Protein AF-A0A2W4THV7-F1 (afdb_monomer)

Organism: NCBI:txid2202197

Foldseek 3Di:
DPPDFCVVVVVVCCLPVNVCPVVVDDPVVSVLVVVVVVQLLVQLCVVVVHDSVPDHPVSPDPVSVVVSLVCCCPPVVDDPCSSPPD

pLDDT: mean 88.74, std 12.22, range [50.0, 97.56]

Mean predicted aligned error: 5.08 Å

Radius of gyration: 14.11 Å; Cα contacts (8 Å, |Δi|>4): 52; chains: 1; bounding box: 39×20×34 Å

Sequence (86 aa):
MRPVDPFPALLHAFFYERLVEQRNVSSHTVKSYRDTWRLFLRFAAVRHKRAVAALTLADLSANEVAAFLKYSEQERHVSIGTRNCR

Structure (mmCIF, N/CA/C/O backbone):
data_AF-A0A2W4THV7-F1
#
_entry.id   AF-A0A2W4THV7-F1
#
loop_
_atom_site.group_PDB
_atom_site.id
_atom_site.type_symbol
_atom_site.label_atom_id
_atom_site.label_alt_id
_atom_site.label_comp_id
_atom_site.label_asym_id
_atom_site.label_entity_id
_atom_site.label_seq_id
_atom_site.pdbx_PDB_ins_code
_atom_site.Cartn_x
_atom_site.Cartn_y
_atom_site.Cartn_z
_atom_site.occupancy
_atom_site.B_iso_or_equiv
_atom_site.auth_seq_id
_atom_site.auth_comp_id
_atom_site.auth_asym_id
_atom_site.auth_atom_id
_atom_site.pdbx_PDB_model_num
ATOM 1 N N . MET A 1 1 ? -26.137 -10.240 -10.893 1.00 50.00 1 MET A N 1
ATOM 2 C CA . MET A 1 1 ? -24.785 -10.491 -10.341 1.00 50.00 1 MET A CA 1
ATOM 3 C C . MET A 1 1 ? -24.376 -9.263 -9.545 1.00 50.00 1 MET A C 1
ATOM 5 O O . MET A 1 1 ? -24.510 -8.171 -10.080 1.00 50.00 1 MET A O 1
ATOM 9 N N . ARG A 1 2 ? -23.945 -9.397 -8.281 1.00 56.22 2 ARG A N 1
ATOM 10 C CA . ARG A 1 2 ? -23.276 -8.275 -7.598 1.00 56.22 2 ARG A CA 1
ATOM 11 C C . ARG A 1 2 ? -21.979 -8.000 -8.373 1.00 56.22 2 ARG A C 1
ATOM 13 O O . ARG A 1 2 ? -21.286 -8.979 -8.656 1.00 56.22 2 ARG A O 1
ATOM 20 N N . PRO A 1 3 ? -21.681 -6.755 -8.773 1.00 68.44 3 PRO A N 1
ATOM 21 C CA . PRO A 1 3 ? -20.424 -6.463 -9.447 1.00 68.44 3 PRO A CA 1
ATOM 22 C C . PRO A 1 3 ? -19.272 -6.920 -8.550 1.00 68.44 3 PRO A C 1
ATOM 24 O O . PRO A 1 3 ? -19.266 -6.642 -7.349 1.00 68.44 3 PRO A O 1
ATOM 27 N N . VAL A 1 4 ? -18.355 -7.700 -9.123 1.00 80.38 4 VAL A N 1
ATOM 28 C CA . VAL A 1 4 ? -17.127 -8.107 -8.438 1.00 80.38 4 VAL A CA 1
ATOM 29 C C . VAL A 1 4 ? -16.302 -6.844 -8.242 1.00 80.38 4 VAL A C 1
ATOM 31 O O . VAL A 1 4 ? -16.110 -6.084 -9.191 1.00 80.38 4 VAL A O 1
ATOM 34 N N . ASP A 1 5 ? -15.867 -6.596 -7.010 1.00 89.38 5 ASP A N 1
ATOM 35 C CA . ASP A 1 5 ? -15.055 -5.422 -6.720 1.00 89.38 5 ASP A CA 1
ATOM 36 C C . ASP A 1 5 ? -13.749 -5.476 -7.539 1.00 89.38 5 ASP A C 1
ATOM 38 O O . ASP A 1 5 ? -13.093 -6.523 -7.562 1.00 89.38 5 ASP A O 1
ATOM 42 N N . PRO A 1 6 ? -13.361 -4.393 -8.235 1.00 94.12 6 PRO A N 1
ATOM 43 C CA . PRO A 1 6 ? -12.197 -4.410 -9.117 1.00 94.12 6 PRO A CA 1
ATOM 44 C C . PRO A 1 6 ? -10.865 -4.441 -8.353 1.00 94.12 6 PRO A C 1
ATOM 46 O O . PRO A 1 6 ? -9.818 -4.652 -8.967 1.00 94.12 6 PRO A O 1
ATOM 49 N N . PHE A 1 7 ? -10.868 -4.227 -7.034 1.00 94.25 7 PHE A N 1
ATOM 50 C CA . PHE A 1 7 ? -9.658 -4.050 -6.238 1.00 94.25 7 PHE A CA 1
ATOM 51 C C . PHE A 1 7 ? -8.649 -5.202 -6.354 1.00 94.25 7 PHE A C 1
ATOM 53 O O . PHE A 1 7 ? -7.481 -4.905 -6.615 1.00 94.25 7 PHE A O 1
ATOM 60 N N . PRO A 1 8 ? -9.020 -6.495 -6.234 1.00 93.62 8 PRO A N 1
ATOM 61 C CA . PRO A 1 8 ? -8.041 -7.577 -6.340 1.00 93.62 8 PRO A CA 1
ATOM 62 C C . PRO A 1 8 ? -7.345 -7.615 -7.707 1.00 93.62 8 PRO A C 1
ATOM 64 O O . PRO A 1 8 ? -6.135 -7.833 -7.772 1.00 93.62 8 PRO A O 1
ATOM 67 N N . ALA A 1 9 ? -8.089 -7.348 -8.787 1.00 95.38 9 ALA A N 1
ATOM 68 C CA . ALA A 1 9 ? -7.543 -7.290 -10.140 1.00 95.38 9 ALA A CA 1
ATOM 69 C C . ALA A 1 9 ? -6.607 -6.085 -10.320 1.00 95.38 9 ALA A C 1
ATOM 71 O O . ALA A 1 9 ? -5.505 -6.235 -10.843 1.00 95.38 9 ALA A O 1
ATOM 72 N N . LEU A 1 10 ? -6.995 -4.909 -9.817 1.00 96.75 10 LEU A N 1
ATOM 73 C CA . LEU A 1 10 ? -6.159 -3.707 -9.866 1.00 96.75 10 LEU A CA 1
ATOM 74 C C . LE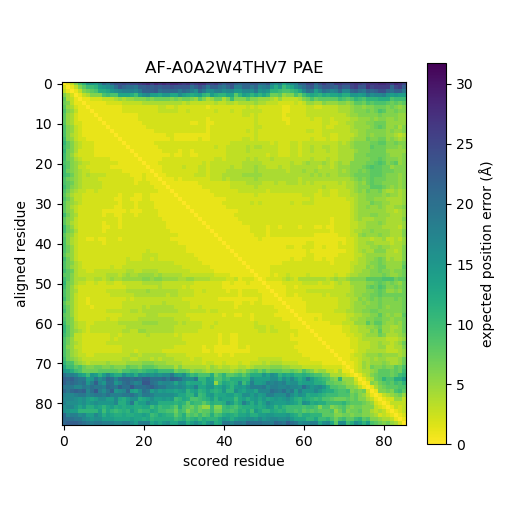U A 1 10 ? -4.867 -3.867 -9.059 1.00 96.75 10 LEU A C 1
ATOM 76 O O . LEU A 1 10 ? -3.802 -3.452 -9.512 1.00 96.75 10 LEU A O 1
ATOM 80 N N . LEU A 1 11 ? -4.936 -4.492 -7.880 1.00 96.19 11 LEU A N 1
ATOM 81 C CA . LEU A 1 11 ? -3.758 -4.757 -7.059 1.00 96.19 11 LEU A CA 1
ATOM 82 C C . LEU A 1 11 ? -2.810 -5.738 -7.760 1.00 96.19 11 LEU A C 1
ATOM 84 O O . LEU A 1 11 ? -1.596 -5.541 -7.737 1.00 96.19 11 LEU A O 1
ATOM 88 N N . HIS A 1 12 ? -3.351 -6.764 -8.421 1.00 96.31 12 HIS A N 1
ATOM 89 C CA . HIS A 1 12 ? -2.560 -7.689 -9.227 1.00 96.31 12 HIS A CA 1
ATOM 90 C C . HIS A 1 12 ? -1.854 -6.972 -10.388 1.00 96.31 12 HIS A C 1
ATOM 92 O O . HIS A 1 12 ? -0.630 -7.068 -10.504 1.00 96.31 12 HIS A O 1
ATOM 98 N N . ALA A 1 13 ? -2.597 -6.207 -11.194 1.00 97.56 13 ALA A N 1
ATOM 99 C CA . ALA A 1 13 ? -2.053 -5.428 -12.308 1.00 97.56 13 ALA A CA 1
ATOM 100 C C . ALA A 1 13 ? -0.987 -4.424 -11.836 1.00 97.56 13 ALA A C 1
ATOM 102 O O . ALA A 1 13 ? 0.051 -4.250 -12.471 1.00 97.56 13 ALA A O 1
ATOM 103 N N . PHE A 1 14 ? -1.177 -3.809 -10.666 1.00 96.88 14 PHE A N 1
ATOM 104 C CA . PHE A 1 14 ? -0.174 -2.929 -10.076 1.00 96.88 14 PHE A CA 1
ATOM 105 C C . PHE A 1 14 ? 1.159 -3.651 -9.805 1.00 96.88 14 PHE A C 1
ATOM 107 O O . PHE A 1 14 ? 2.223 -3.119 -10.118 1.00 96.88 14 PHE A O 1
ATOM 114 N N . PHE A 1 15 ? 1.140 -4.864 -9.251 1.00 97.12 15 PHE A N 1
ATOM 115 C CA . PHE A 1 15 ? 2.382 -5.586 -8.966 1.00 97.12 15 PHE A CA 1
ATOM 116 C C . PHE A 1 15 ? 3.034 -6.182 -10.214 1.00 97.12 15 PHE A C 1
ATOM 118 O O . PHE A 1 15 ? 4.240 -6.022 -10.392 1.00 97.12 15 PHE A O 1
ATOM 125 N N . TYR A 1 16 ? 2.266 -6.860 -11.062 1.00 96.50 16 TYR A N 1
ATOM 126 C CA . TYR A 1 16 ? 2.821 -7.581 -12.207 1.00 96.50 16 TYR A CA 1
ATOM 127 C C . TYR A 1 16 ? 3.040 -6.660 -13.404 1.00 96.50 16 TYR A C 1
ATOM 129 O O . TYR A 1 16 ? 4.172 -6.472 -13.838 1.00 96.50 16 TYR A O 1
ATOM 137 N N . GLU A 1 17 ? 1.991 -6.007 -13.887 1.00 97.44 17 GLU A N 1
ATOM 138 C CA . GLU A 1 17 ? 2.095 -5.186 -15.094 1.00 97.44 17 GLU A CA 1
ATOM 139 C C . GLU A 1 17 ? 2.850 -3.888 -14.795 1.00 97.44 17 GLU A C 1
ATOM 141 O O . GLU A 1 17 ? 3.801 -3.521 -15.481 1.00 97.44 17 GLU A O 1
ATOM 146 N N . ARG A 1 18 ? 2.473 -3.168 -13.733 1.00 96.88 18 ARG A N 1
ATOM 147 C CA . ARG A 1 18 ? 3.054 -1.844 -13.482 1.00 96.88 18 ARG A CA 1
ATOM 148 C C . ARG A 1 18 ? 4.463 -1.917 -12.901 1.00 96.88 18 ARG A C 1
ATOM 150 O O . ARG A 1 18 ? 5.354 -1.257 -13.431 1.00 96.88 18 ARG A O 1
ATOM 157 N N . LEU A 1 19 ? 4.675 -2.630 -11.794 1.00 96.75 19 LEU A N 1
ATOM 158 C CA . LEU A 1 19 ? 5.985 -2.644 -11.131 1.00 96.75 19 LEU A CA 1
ATOM 159 C C . LEU A 1 19 ? 7.002 -3.526 -11.867 1.00 96.75 19 LEU A C 1
ATOM 161 O O . LEU A 1 19 ? 8.125 -3.071 -12.098 1.00 96.75 19 LEU A O 1
ATOM 165 N N . VAL A 1 20 ? 6.625 -4.751 -12.240 1.00 95.75 20 VAL A N 1
ATOM 166 C CA . VAL A 1 20 ? 7.553 -5.697 -12.876 1.00 95.75 20 VAL A CA 1
ATOM 167 C C . VAL A 1 20 ? 7.707 -5.406 -14.368 1.00 95.75 20 VAL A C 1
ATOM 169 O O . VAL A 1 20 ? 8.814 -5.108 -14.797 1.00 95.75 20 VAL A O 1
ATOM 172 N N . GLU A 1 21 ? 6.636 -5.428 -15.160 1.00 96.25 21 GLU A N 1
ATOM 173 C CA . GLU A 1 21 ? 6.771 -5.334 -16.623 1.00 96.25 21 GLU A CA 1
ATOM 174 C C . GLU A 1 21 ? 7.095 -3.914 -17.106 1.00 96.25 21 GLU A C 1
ATOM 176 O O . GLU A 1 21 ? 8.066 -3.701 -17.827 1.00 96.25 21 GLU A O 1
ATOM 181 N N . GLN A 1 22 ? 6.306 -2.917 -16.699 1.00 96.69 22 GLN A N 1
ATOM 182 C CA . GLN A 1 22 ? 6.433 -1.553 -17.227 1.00 96.69 22 GLN A CA 1
ATOM 183 C C . GLN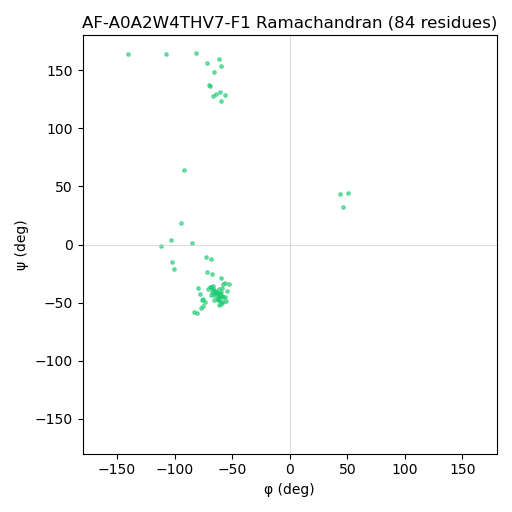 A 1 22 ? 7.578 -0.762 -16.592 1.00 96.69 22 GLN A C 1
ATOM 185 O O . GLN A 1 22 ? 8.195 0.076 -17.249 1.00 96.69 22 GLN A O 1
ATOM 190 N N . ARG A 1 23 ? 7.814 -0.942 -15.287 1.00 96.56 23 ARG A N 1
ATOM 191 C CA . ARG A 1 23 ? 8.812 -0.159 -14.537 1.00 96.56 23 ARG A CA 1
ATOM 192 C C . ARG A 1 23 ? 10.103 -0.926 -14.283 1.00 96.56 23 ARG A C 1
ATOM 194 O O . ARG A 1 23 ? 11.082 -0.278 -13.922 1.00 96.56 23 ARG A O 1
ATOM 201 N N . ASN A 1 24 ? 10.099 -2.250 -14.459 1.00 95.75 24 ASN A N 1
ATOM 202 C CA . ASN A 1 24 ? 11.237 -3.138 -14.224 1.00 95.75 24 ASN A CA 1
ATOM 203 C C . ASN A 1 24 ? 11.978 -2.819 -12.914 1.00 95.75 24 ASN A C 1
ATOM 205 O O . ASN A 1 24 ? 13.207 -2.719 -12.873 1.00 95.75 24 ASN A O 1
ATOM 209 N N . VAL A 1 25 ? 11.218 -2.568 -11.838 1.00 95.75 25 VAL A N 1
ATOM 210 C CA . VAL A 1 25 ? 11.822 -2.232 -10.544 1.00 95.75 25 VAL A CA 1
ATOM 211 C C . VAL A 1 25 ? 12.474 -3.464 -9.922 1.00 95.75 25 VAL A C 1
ATOM 213 O O . VAL A 1 25 ? 12.097 -4.604 -10.190 1.00 95.75 25 VAL A O 1
ATOM 216 N N . SER A 1 26 ? 13.444 -3.242 -9.033 1.00 96.50 26 SER A N 1
ATOM 217 C CA . SER A 1 26 ? 14.149 -4.341 -8.373 1.00 96.50 26 SER A CA 1
ATOM 218 C C . SER A 1 26 ? 13.207 -5.243 -7.562 1.00 96.50 26 SER A C 1
ATOM 220 O O . SER A 1 26 ? 12.195 -4.796 -7.014 1.00 96.50 26 SER A O 1
ATOM 222 N N . SER A 1 27 ? 13.592 -6.508 -7.377 1.00 94.69 27 SER A N 1
ATOM 223 C CA . SER A 1 27 ? 12.844 -7.445 -6.527 1.00 94.69 27 SER A CA 1
ATOM 224 C C . SER A 1 27 ? 12.722 -6.966 -5.071 1.00 94.69 27 SER A C 1
ATOM 226 O O . SER A 1 27 ? 11.727 -7.260 -4.406 1.00 94.69 27 SER A O 1
ATOM 228 N N . HIS A 1 28 ? 13.694 -6.191 -4.577 1.00 94.25 28 HIS A N 1
ATOM 229 C CA . HIS A 1 28 ? 13.632 -5.543 -3.265 1.00 94.25 28 HIS A CA 1
ATOM 230 C C . HIS A 1 28 ? 12.553 -4.456 -3.221 1.00 94.25 28 HIS A C 1
ATOM 232 O O . HIS A 1 28 ? 11.789 -4.399 -2.259 1.00 94.25 28 HIS A O 1
ATOM 238 N N . THR A 1 29 ? 12.426 -3.657 -4.283 1.00 93.12 29 THR A N 1
ATOM 239 C CA . THR A 1 29 ? 11.357 -2.659 -4.422 1.00 93.12 29 THR A CA 1
ATOM 240 C C . THR A 1 29 ? 9.987 -3.337 -4.433 1.00 93.12 29 THR A C 1
ATOM 242 O O . THR A 1 29 ? 9.122 -2.967 -3.645 1.00 93.12 29 THR A O 1
ATOM 245 N N . VAL A 1 30 ? 9.798 -4.400 -5.225 1.00 95.44 30 VAL A N 1
ATOM 246 C CA . VAL A 1 30 ? 8.532 -5.161 -5.247 1.00 95.44 30 VAL A CA 1
ATOM 247 C C . VAL A 1 30 ? 8.178 -5.707 -3.858 1.00 95.44 30 VAL A C 1
ATOM 249 O O . VAL A 1 30 ? 7.037 -5.572 -3.411 1.00 95.44 30 VAL A O 1
ATOM 252 N N . LYS A 1 31 ? 9.153 -6.289 -3.142 1.00 94.44 31 LYS A N 1
ATOM 253 C CA . LYS A 1 31 ? 8.960 -6.788 -1.768 1.00 94.44 31 LYS A CA 1
ATOM 254 C C . LYS A 1 31 ? 8.559 -5.669 -0.805 1.00 94.44 31 LYS A C 1
ATOM 256 O O . LYS A 1 31 ? 7.608 -5.861 -0.055 1.00 94.44 31 LYS A O 1
ATOM 261 N N . SER A 1 32 ? 9.220 -4.511 -0.874 1.00 91.56 32 SER A N 1
ATOM 262 C CA . SER A 1 32 ? 8.889 -3.338 -0.054 1.00 91.56 32 SER A CA 1
ATOM 263 C C . SER A 1 32 ? 7.437 -2.893 -0.268 1.00 91.56 32 SER A C 1
ATOM 265 O O . SER A 1 32 ? 6.663 -2.808 0.685 1.00 91.56 32 SER A O 1
ATOM 267 N N . TYR A 1 33 ? 7.009 -2.736 -1.527 1.00 94.88 33 TYR A N 1
ATOM 268 C CA . TYR A 1 33 ? 5.623 -2.380 -1.854 1.00 94.88 33 TYR A CA 1
ATOM 269 C C . TYR A 1 33 ? 4.628 -3.440 -1.361 1.00 94.88 33 TYR A C 1
ATOM 271 O O . TYR A 1 33 ? 3.605 -3.100 -0.767 1.00 94.88 33 TYR A O 1
ATOM 279 N N . ARG A 1 34 ? 4.925 -4.731 -1.557 1.00 95.38 34 ARG A N 1
ATOM 280 C CA . ARG A 1 34 ? 4.084 -5.842 -1.080 1.00 95.38 34 ARG A CA 1
ATOM 281 C C . ARG A 1 34 ? 3.906 -5.805 0.432 1.00 95.38 34 ARG A C 1
ATOM 283 O O . ARG A 1 34 ? 2.798 -6.019 0.925 1.00 95.38 34 ARG A O 1
ATOM 290 N N . ASP A 1 35 ? 4.983 -5.571 1.165 1.00 92.94 35 ASP A N 1
ATOM 291 C CA . ASP A 1 35 ? 4.949 -5.574 2.620 1.00 92.94 35 ASP A CA 1
ATOM 292 C C . ASP A 1 35 ? 4.189 -4.344 3.150 1.00 92.94 35 ASP A C 1
ATOM 294 O O . ASP A 1 35 ? 3.347 -4.500 4.038 1.00 92.94 35 ASP A O 1
ATOM 298 N N . THR A 1 36 ? 4.339 -3.172 2.520 1.00 92.88 36 THR A N 1
ATOM 299 C CA . THR A 1 36 ? 3.513 -1.981 2.799 1.00 92.88 36 THR A CA 1
ATOM 300 C C . THR A 1 36 ? 2.027 -2.240 2.549 1.00 92.88 36 THR A C 1
ATOM 302 O O . THR A 1 36 ? 1.207 -1.995 3.435 1.00 92.88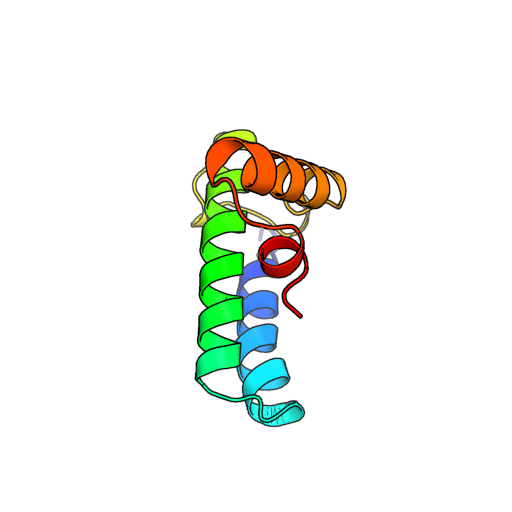 36 THR A O 1
ATOM 305 N N . TRP A 1 37 ? 1.660 -2.807 1.394 1.00 96.00 37 TRP A N 1
ATOM 306 C CA . TRP A 1 37 ? 0.269 -3.159 1.090 1.00 96.00 37 TRP A CA 1
ATOM 307 C C . TRP A 1 37 ? -0.309 -4.158 2.099 1.00 96.00 37 TRP A C 1
ATOM 309 O O . TRP A 1 37 ? -1.438 -3.994 2.553 1.00 96.00 37 TRP A O 1
ATOM 319 N N . ARG A 1 38 ? 0.464 -5.165 2.525 1.00 95.31 38 ARG A N 1
ATOM 320 C CA . ARG A 1 38 ? 0.030 -6.112 3.569 1.00 95.31 38 ARG A CA 1
ATOM 321 C C . ARG A 1 38 ? -0.258 -5.421 4.899 1.00 95.31 38 ARG A C 1
ATOM 323 O O . ARG A 1 38 ? -1.236 -5.777 5.556 1.00 95.31 38 ARG A O 1
ATOM 330 N N . LEU A 1 39 ? 0.586 -4.477 5.314 1.00 94.19 39 LEU A N 1
ATOM 331 C CA . LEU A 1 39 ? 0.372 -3.709 6.542 1.00 94.19 39 LEU A CA 1
ATOM 332 C C . LEU A 1 39 ? -0.874 -2.828 6.428 1.00 94.19 39 LEU A C 1
ATOM 334 O O . LEU A 1 39 ? -1.733 -2.883 7.307 1.00 94.19 39 LEU A O 1
ATOM 338 N N . PHE A 1 40 ? -1.004 -2.093 5.324 1.00 95.94 40 PHE A N 1
ATOM 339 C CA . PHE A 1 40 ? -2.133 -1.200 5.093 1.00 95.94 40 PHE A CA 1
ATOM 340 C C . PHE A 1 40 ? -3.471 -1.949 5.047 1.00 95.94 40 PHE A C 1
ATOM 342 O O . PHE A 1 40 ? -4.418 -1.565 5.728 1.00 95.94 40 PHE A O 1
ATOM 349 N N . LEU A 1 41 ? -3.545 -3.072 4.326 1.00 96.75 41 LEU A N 1
ATOM 350 C CA . LEU A 1 41 ? -4.783 -3.846 4.220 1.00 96.75 41 LEU A CA 1
ATOM 351 C C . LEU A 1 41 ? -5.197 -4.484 5.548 1.00 96.75 41 LEU A C 1
ATOM 353 O O . LEU A 1 41 ? -6.382 -4.534 5.860 1.00 96.75 41 LEU A O 1
ATOM 357 N N . ARG A 1 42 ? -4.242 -4.937 6.369 1.00 96.12 42 ARG A N 1
ATOM 358 C CA . ARG A 1 42 ? -4.552 -5.425 7.723 1.00 96.12 42 ARG A CA 1
ATOM 359 C C . ARG A 1 42 ? -5.074 -4.305 8.619 1.00 96.12 42 ARG A C 1
ATOM 361 O O . ARG A 1 42 ? -6.039 -4.523 9.343 1.00 96.12 42 ARG A O 1
ATOM 368 N N . PHE A 1 43 ? -4.468 -3.121 8.544 1.00 95.50 43 PHE A N 1
ATOM 369 C CA . PHE A 1 43 ? -4.937 -1.940 9.265 1.00 95.50 43 PHE A CA 1
ATOM 370 C C . PHE A 1 43 ? -6.376 -1.569 8.866 1.00 95.50 43 PHE A C 1
ATOM 372 O O . PHE A 1 43 ? -7.248 -1.472 9.731 1.00 95.50 43 PHE A O 1
ATOM 379 N N . ALA A 1 44 ? -6.646 -1.452 7.562 1.00 96.69 44 ALA A N 1
ATOM 380 C CA . ALA A 1 44 ? -7.973 -1.120 7.048 1.00 96.69 44 ALA A CA 1
ATOM 381 C C . ALA A 1 44 ? -9.017 -2.178 7.451 1.00 96.69 44 ALA A C 1
ATOM 383 O O . ALA A 1 44 ? -10.098 -1.840 7.926 1.00 96.69 44 ALA A O 1
ATOM 384 N N . ALA A 1 45 ? -8.682 -3.467 7.353 1.00 97.06 45 ALA A N 1
ATOM 385 C CA . ALA A 1 45 ? -9.557 -4.567 7.765 1.00 97.06 45 ALA A CA 1
ATOM 386 C C . ALA A 1 45 ? -10.000 -4.456 9.236 1.00 97.06 45 ALA A C 1
ATOM 388 O O . ALA A 1 45 ? -11.189 -4.588 9.536 1.00 97.06 45 ALA A O 1
ATOM 389 N N . VAL A 1 46 ? -9.065 -4.151 10.145 1.00 95.94 46 VAL A N 1
ATOM 390 C CA . VAL A 1 46 ? -9.366 -3.936 11.571 1.00 95.94 46 VAL A CA 1
ATOM 391 C C . VAL A 1 46 ? -10.304 -2.742 11.754 1.00 95.94 46 VAL A C 1
ATOM 393 O O . VAL A 1 46 ? -11.314 -2.852 12.450 1.00 95.94 46 VAL A O 1
ATOM 396 N N . ARG A 1 47 ? -10.019 -1.616 11.093 1.00 95.38 47 ARG A N 1
ATOM 397 C CA . ARG A 1 47 ? -10.798 -0.378 11.233 1.00 95.38 47 ARG A CA 1
ATOM 398 C C . ARG A 1 47 ? -12.213 -0.489 10.651 1.00 95.38 47 ARG A C 1
ATOM 400 O O . ARG A 1 47 ? -13.163 -0.003 11.261 1.00 95.38 47 ARG A O 1
ATOM 407 N N . HIS A 1 48 ? -12.367 -1.205 9.538 1.00 95.81 48 HIS A N 1
ATOM 408 C CA . HIS A 1 48 ? -13.656 -1.508 8.906 1.00 95.81 48 HIS A CA 1
ATOM 409 C C . HIS A 1 48 ? -14.363 -2.744 9.487 1.00 95.81 48 HIS A C 1
ATOM 411 O O . HIS A 1 48 ? -15.444 -3.099 9.010 1.00 95.81 48 HIS A O 1
ATOM 417 N N . LYS A 1 49 ? -13.770 -3.402 10.498 1.00 96.25 49 LYS A N 1
ATOM 418 C CA . LYS A 1 49 ? -14.290 -4.609 11.164 1.00 96.25 49 LYS A CA 1
ATOM 419 C C . LYS A 1 49 ? -14.682 -5.720 10.180 1.00 96.25 49 LYS A C 1
ATOM 421 O O . LYS A 1 49 ? -15.745 -6.326 10.303 1.00 96.25 49 LYS A O 1
ATOM 426 N N . ARG A 1 50 ? -13.831 -5.982 9.185 1.00 95.12 50 ARG A N 1
ATOM 427 C CA . ARG A 1 50 ? -14.056 -7.018 8.163 1.00 95.12 50 ARG A CA 1
ATOM 428 C C . ARG A 1 50 ? -12.775 -7.762 7.817 1.00 95.12 50 ARG A C 1
ATOM 430 O O . ARG A 1 50 ? -11.681 -7.309 8.128 1.00 95.12 50 ARG A O 1
ATOM 437 N N . ALA A 1 51 ? -12.907 -8.912 7.162 1.00 96.06 51 ALA A N 1
ATOM 438 C CA . ALA A 1 51 ? -11.752 -9.653 6.665 1.00 96.06 51 ALA A CA 1
ATOM 439 C C . ALA A 1 51 ? -11.028 -8.869 5.557 1.00 96.06 51 ALA A C 1
ATOM 441 O O . ALA A 1 51 ? -11.672 -8.195 4.757 1.00 96.06 51 ALA A O 1
ATOM 442 N N . VAL A 1 52 ? -9.703 -9.031 5.447 1.00 95.38 52 VAL A N 1
ATOM 443 C CA . VAL A 1 52 ? -8.901 -8.426 4.362 1.00 95.38 52 VAL A CA 1
ATOM 444 C C . VAL A 1 52 ? -9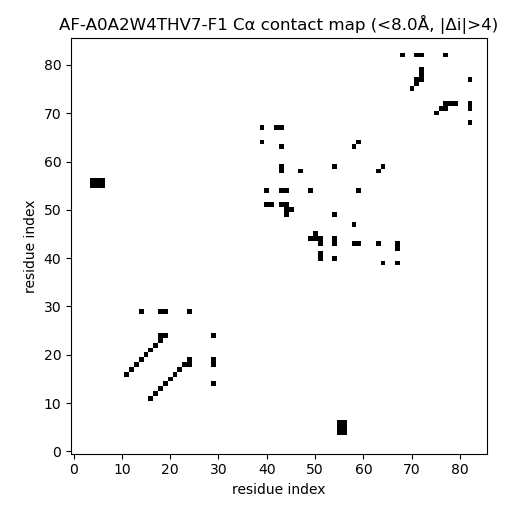.450 -8.800 2.980 1.00 95.38 52 VAL A C 1
ATOM 446 O O . VAL A 1 52 ? -9.528 -7.951 2.103 1.00 95.38 52 VAL A O 1
ATOM 449 N N . ALA A 1 53 ? -9.889 -10.049 2.802 1.00 93.75 53 ALA A N 1
ATOM 450 C CA . ALA A 1 53 ? -10.468 -10.534 1.546 1.00 93.75 53 ALA A CA 1
ATOM 451 C C . ALA A 1 53 ? -11.836 -9.909 1.201 1.00 93.75 53 ALA A C 1
ATOM 453 O O . ALA A 1 53 ? -12.310 -10.071 0.083 1.00 93.75 53 ALA A O 1
ATOM 454 N N . ALA A 1 54 ? -12.472 -9.223 2.155 1.00 94.12 54 ALA A N 1
ATOM 455 C CA . ALA A 1 54 ? -13.739 -8.521 1.971 1.00 94.12 54 ALA A CA 1
ATOM 456 C C . ALA A 1 54 ? -13.560 -6.997 1.836 1.00 94.12 54 ALA A C 1
ATOM 458 O O . ALA A 1 54 ? -14.557 -6.275 1.796 1.00 94.12 54 ALA A O 1
ATOM 459 N N . LEU A 1 55 ? -12.317 -6.497 1.811 1.00 95.44 55 LEU A N 1
ATOM 460 C CA . LEU A 1 55 ? -12.044 -5.093 1.513 1.00 95.44 55 LEU A CA 1
ATOM 461 C C . LEU A 1 55 ? -12.335 -4.800 0.041 1.00 95.44 55 LEU A C 1
ATOM 463 O O . LEU A 1 55 ? -11.974 -5.567 -0.850 1.00 95.44 55 LEU A O 1
ATOM 467 N N . THR A 1 56 ? -12.969 -3.659 -0.181 1.00 95.50 56 THR A N 1
ATOM 468 C CA . THR A 1 56 ? -13.313 -3.100 -1.489 1.00 95.50 56 THR A CA 1
ATOM 469 C C . THR A 1 56 ? -12.429 -1.903 -1.795 1.00 95.50 56 THR A C 1
ATOM 471 O O . THR A 1 56 ? -11.843 -1.311 -0.883 1.00 95.50 56 THR A O 1
ATOM 474 N N . LEU A 1 57 ? -12.377 -1.476 -3.058 1.00 93.69 57 LEU A N 1
ATOM 475 C CA . LEU A 1 57 ? -11.662 -0.243 -3.402 1.00 93.69 57 LEU A CA 1
ATOM 476 C C . LEU A 1 57 ? -12.217 0.974 -2.639 1.00 93.69 57 LEU A C 1
ATOM 478 O O . LEU A 1 57 ? -11.459 1.857 -2.247 1.00 93.69 57 LEU A O 1
ATOM 482 N N . ALA A 1 58 ? -13.529 0.995 -2.387 1.00 93.69 58 ALA A N 1
ATOM 483 C CA . ALA A 1 58 ? -14.208 2.067 -1.661 1.00 93.69 58 ALA A CA 1
ATOM 484 C C . ALA A 1 58 ? -13.813 2.148 -0.176 1.00 93.69 58 ALA A C 1
ATOM 486 O O . ALA A 1 58 ? -13.887 3.226 0.414 1.00 93.69 58 ALA A O 1
ATOM 487 N N . ASP A 1 59 ? -13.365 1.040 0.424 1.00 94.56 59 ASP A N 1
ATOM 488 C CA . ASP A 1 59 ? -12.846 1.049 1.794 1.00 94.56 59 ASP A CA 1
ATOM 489 C C . ASP A 1 59 ? -11.469 1.739 1.859 1.00 94.56 59 ASP A C 1
ATOM 491 O O . ASP A 1 59 ? -11.094 2.275 2.891 1.00 94.56 59 ASP A O 1
ATOM 495 N N . LEU A 1 60 ? -10.711 1.796 0.759 1.00 95.19 60 LEU A N 1
ATOM 496 C CA . LEU A 1 60 ? -9.345 2.334 0.725 1.00 95.19 60 LEU A CA 1
ATOM 497 C C . LEU A 1 60 ? -9.324 3.828 0.375 1.00 95.19 60 LEU A C 1
ATOM 499 O O . LEU A 1 60 ? -8.804 4.251 -0.656 1.00 95.19 60 LEU A O 1
ATOM 503 N N . SER A 1 61 ? -9.908 4.640 1.254 1.00 94.62 61 SER A N 1
ATOM 504 C CA . SER A 1 61 ? -9.998 6.092 1.060 1.00 94.62 61 SER A CA 1
ATOM 505 C C . SER A 1 61 ? -8.719 6.842 1.460 1.00 94.62 61 SER A C 1
ATOM 507 O O . SER A 1 61 ? -7.880 6.341 2.211 1.00 94.62 61 SER A O 1
ATOM 509 N N . ALA A 1 62 ? -8.601 8.106 1.038 1.00 94.12 62 ALA A N 1
ATOM 510 C CA . ALA A 1 62 ? -7.531 8.998 1.497 1.00 94.12 62 ALA A CA 1
ATOM 511 C C . ALA A 1 62 ? -7.491 9.137 3.034 1.00 94.12 62 ALA A C 1
ATOM 513 O O . ALA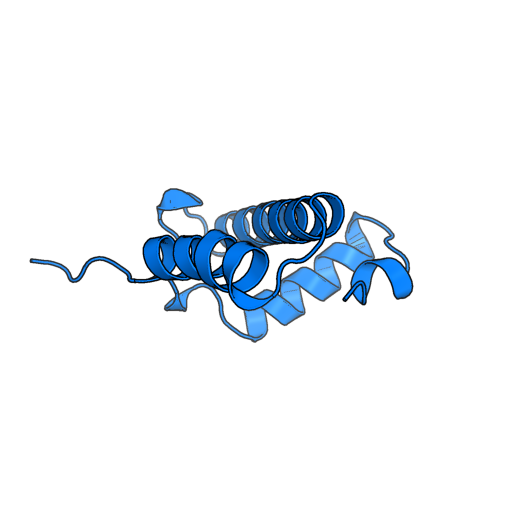 A 1 62 ? -6.412 9.238 3.616 1.00 94.12 62 ALA A O 1
ATOM 514 N N . ASN A 1 63 ? -8.652 9.074 3.697 1.00 95.19 63 ASN A N 1
ATOM 515 C CA . ASN A 1 63 ? -8.738 9.089 5.157 1.00 95.19 63 ASN A CA 1
ATOM 516 C C . ASN A 1 63 ? -8.133 7.825 5.776 1.00 95.19 63 ASN A C 1
ATOM 518 O O . ASN A 1 63 ? -7.450 7.921 6.793 1.00 95.19 63 ASN A O 1
ATOM 522 N N . GLU A 1 64 ? -8.329 6.658 5.155 1.00 95.25 64 GLU A N 1
ATOM 523 C CA . GLU A 1 64 ? -7.693 5.417 5.610 1.00 95.25 64 GLU A CA 1
ATOM 524 C C . GLU A 1 64 ? -6.178 5.465 5.423 1.00 95.25 64 GLU A C 1
ATOM 526 O O . GLU A 1 64 ? -5.441 5.053 6.317 1.00 95.25 64 GLU A O 1
ATOM 531 N N . VAL A 1 65 ? -5.697 6.033 4.313 1.00 94.12 65 VAL A N 1
ATOM 532 C CA . VAL A 1 65 ? -4.258 6.237 4.091 1.00 94.12 65 VAL A CA 1
ATOM 533 C C . VAL A 1 65 ? -3.674 7.178 5.148 1.00 94.12 65 VAL A C 1
ATOM 535 O O . VAL A 1 65 ? -2.667 6.848 5.770 1.00 94.12 65 VAL A O 1
ATOM 538 N N . ALA A 1 66 ? -4.311 8.322 5.411 1.00 93.62 66 ALA A N 1
ATOM 539 C CA . ALA A 1 66 ? -3.854 9.263 6.435 1.00 93.62 66 ALA A CA 1
ATOM 540 C C . ALA A 1 66 ? -3.851 8.631 7.839 1.00 93.62 66 ALA A C 1
ATOM 542 O O . ALA A 1 66 ? -2.885 8.782 8.592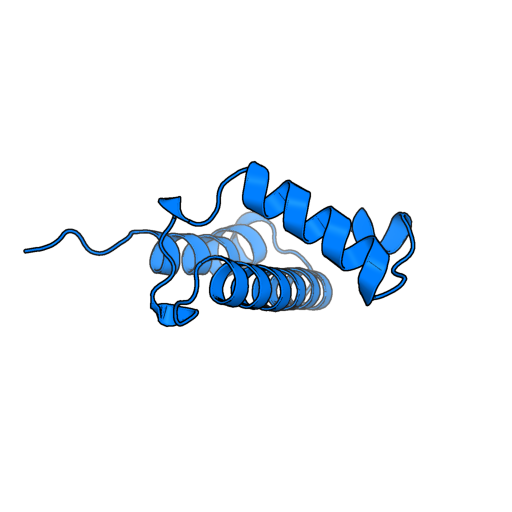 1.00 93.62 66 ALA A O 1
ATOM 543 N N . ALA A 1 67 ? -4.900 7.875 8.176 1.00 93.94 67 ALA A N 1
ATOM 544 C CA . ALA A 1 67 ? -4.991 7.155 9.439 1.00 93.94 67 ALA A CA 1
ATOM 545 C C . ALA A 1 67 ? -3.905 6.073 9.562 1.00 93.94 67 ALA A C 1
ATOM 547 O O . ALA A 1 67 ? -3.289 5.951 10.620 1.00 93.94 67 ALA A O 1
ATOM 548 N N . PHE A 1 68 ? -3.614 5.340 8.485 1.00 93.12 68 PHE A N 1
ATOM 549 C CA . PHE A 1 68 ? -2.548 4.339 8.444 1.00 93.12 68 PHE A CA 1
ATOM 550 C C . PHE A 1 68 ? -1.157 4.950 8.626 1.00 93.12 68 PHE A C 1
ATOM 552 O O . PHE A 1 68 ? -0.328 4.399 9.353 1.00 93.12 68 PHE A O 1
ATOM 559 N N . LEU A 1 69 ? -0.894 6.093 7.989 1.00 90.31 69 LEU A N 1
ATOM 560 C CA . LEU A 1 69 ? 0.375 6.804 8.136 1.00 90.31 69 LEU A CA 1
ATOM 561 C C . LEU A 1 69 ? 0.575 7.268 9.583 1.00 90.31 69 LEU A C 1
ATOM 563 O O . LEU A 1 69 ? 1.631 7.007 10.156 1.00 90.31 69 LEU A O 1
ATOM 567 N N . LYS A 1 70 ? -0.461 7.854 10.199 1.00 89.06 70 LYS A N 1
ATOM 568 C CA . LYS A 1 70 ? -0.437 8.245 11.616 1.00 89.06 70 LYS A CA 1
ATOM 56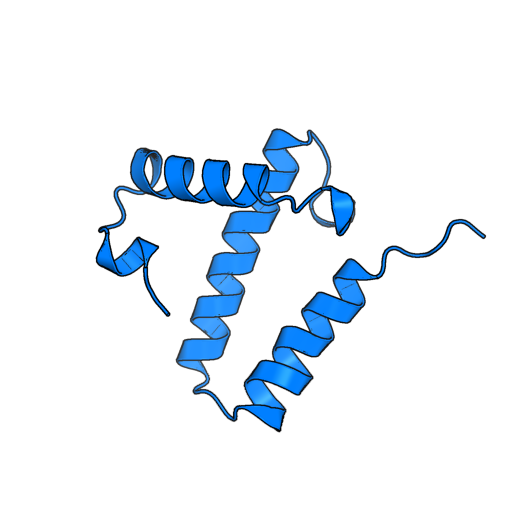9 C C . LYS A 1 70 ? -0.230 7.039 12.539 1.00 89.06 70 LYS A C 1
ATOM 571 O O . LYS A 1 70 ? 0.594 7.094 13.445 1.00 89.06 70 LYS A O 1
ATOM 576 N N . TYR A 1 71 ? -0.943 5.941 12.290 1.00 86.94 71 TYR A N 1
ATOM 577 C CA . TYR A 1 71 ? -0.795 4.694 13.045 1.00 86.94 71 TYR A CA 1
ATOM 578 C C . TYR A 1 71 ? 0.628 4.133 12.937 1.00 86.94 71 TYR A C 1
ATOM 580 O O . TYR A 1 71 ? 1.214 3.724 13.935 1.00 86.94 71 TYR A O 1
ATOM 588 N N . SER A 1 72 ? 1.217 4.155 11.740 1.00 82.50 72 SER A N 1
ATOM 589 C CA . SER A 1 72 ? 2.566 3.633 11.508 1.00 82.50 72 SER A CA 1
ATOM 590 C C . SER A 1 72 ? 3.627 4.420 12.282 1.00 82.50 72 SER A C 1
ATOM 592 O O . SER A 1 72 ? 4.523 3.810 12.863 1.00 82.50 72 SER A O 1
ATOM 594 N N . GLU A 1 73 ? 3.510 5.751 12.342 1.00 76.62 73 GLU A N 1
ATOM 595 C CA . GLU A 1 73 ? 4.392 6.609 13.149 1.00 76.62 73 GLU A CA 1
ATOM 596 C C . GLU A 1 73 ? 4.289 6.301 14.650 1.00 76.62 73 GLU A C 1
ATOM 598 O O . GLU A 1 73 ? 5.308 6.227 15.336 1.00 76.62 73 GLU A O 1
ATOM 603 N N . GLN A 1 74 ? 3.068 6.094 15.151 1.00 71.62 74 GLN A N 1
ATOM 604 C CA . GLN A 1 74 ? 2.799 5.919 16.581 1.00 71.62 74 GLN A CA 1
ATOM 605 C C . GLN A 1 74 ? 3.157 4.522 17.098 1.00 71.62 74 GLN A C 1
ATOM 607 O O . GLN A 1 74 ? 3.747 4.400 18.165 1.00 71.62 74 GLN A O 1
ATOM 612 N N . GLU A 1 75 ? 2.832 3.477 16.339 1.00 66.31 75 GLU A N 1
ATOM 613 C CA . GLU A 1 75 ? 2.879 2.089 16.826 1.00 66.31 75 GLU A CA 1
ATOM 614 C C . GLU A 1 75 ? 4.127 1.335 16.375 1.00 66.31 75 GLU A C 1
ATOM 616 O O . GLU A 1 75 ? 4.503 0.328 16.970 1.00 66.31 75 GLU A O 1
ATOM 621 N N . ARG A 1 76 ? 4.786 1.794 15.305 1.00 61.94 76 ARG A N 1
ATOM 622 C CA . ARG A 1 76 ? 6.009 1.152 14.803 1.00 61.94 76 ARG A CA 1
ATOM 623 C C . ARG A 1 76 ? 7.263 1.993 14.981 1.00 61.94 76 ARG A C 1
ATOM 625 O O . ARG A 1 76 ? 8.331 1.523 14.596 1.00 61.94 76 ARG A O 1
ATOM 632 N N . HIS A 1 77 ? 7.140 3.208 15.528 1.00 64.31 77 HIS A N 1
ATOM 633 C CA . HIS A 1 77 ? 8.238 4.168 15.697 1.00 64.31 77 HIS A CA 1
ATOM 634 C C . HIS A 1 77 ? 9.101 4.318 14.435 1.00 64.31 77 HIS A C 1
ATOM 636 O O . HIS A 1 77 ? 10.316 4.515 14.501 1.00 64.31 77 HIS A O 1
ATOM 642 N N . VAL A 1 78 ? 8.483 4.167 13.260 1.00 66.50 78 VAL A N 1
ATOM 643 C CA . VAL A 1 78 ? 9.214 4.256 12.002 1.00 66.50 78 VAL A CA 1
ATOM 644 C C . VAL A 1 78 ? 9.650 5.699 11.795 1.00 66.50 78 VAL A C 1
ATOM 646 O O . VAL A 1 78 ? 8.884 6.634 12.025 1.00 66.50 78 VAL A O 1
ATOM 649 N N . SER A 1 79 ? 10.896 5.887 11.364 1.00 66.88 79 SER A N 1
ATOM 650 C CA . SER A 1 79 ? 11.402 7.221 11.058 1.00 66.88 79 SER A CA 1
ATOM 651 C C . SER A 1 79 ? 10.586 7.859 9.928 1.00 66.88 79 SER A C 1
ATOM 653 O O . SER A 1 79 ? 9.981 7.167 9.102 1.00 66.88 79 SER A O 1
ATOM 655 N N . ILE A 1 80 ? 10.637 9.189 9.828 1.00 63.56 80 ILE A N 1
ATOM 656 C CA . ILE A 1 80 ? 10.047 9.932 8.702 1.00 63.56 80 ILE A CA 1
ATOM 657 C C . ILE A 1 80 ? 10.560 9.382 7.357 1.00 63.56 80 ILE A C 1
ATOM 659 O O . ILE A 1 80 ? 9.807 9.338 6.385 1.00 63.56 80 ILE A O 1
ATOM 663 N N . GLY A 1 81 ? 11.816 8.919 7.302 1.00 67.06 81 GLY A N 1
ATOM 664 C CA . GLY A 1 81 ? 12.407 8.290 6.118 1.00 67.06 81 GLY A CA 1
ATOM 665 C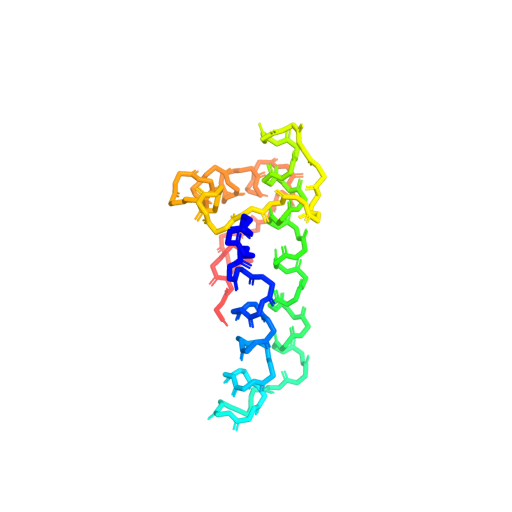 C . GLY A 1 81 ? 11.753 6.957 5.754 1.00 67.06 81 GLY A C 1
ATOM 666 O O . GLY A 1 81 ? 11.431 6.734 4.592 1.00 67.06 81 GLY A O 1
ATOM 667 N N . THR A 1 82 ? 11.476 6.103 6.740 1.00 68.50 82 THR A N 1
ATOM 668 C CA . THR A 1 82 ? 10.758 4.838 6.524 1.00 68.50 82 THR A CA 1
ATOM 669 C C . THR A 1 82 ? 9.293 5.083 6.158 1.00 68.50 82 THR A C 1
ATOM 671 O O . THR A 1 82 ? 8.764 4.400 5.285 1.00 68.50 82 THR A O 1
ATOM 674 N N . ARG A 1 83 ? 8.648 6.101 6.751 1.00 64.12 83 ARG A N 1
ATOM 675 C CA . ARG A 1 83 ? 7.296 6.528 6.354 1.00 64.12 83 ARG A CA 1
ATOM 676 C C . ARG A 1 83 ? 7.247 7.011 4.904 1.00 64.12 83 ARG A C 1
ATOM 678 O O . ARG A 1 83 ? 6.298 6.711 4.190 1.00 64.12 83 ARG A O 1
ATOM 685 N N . ASN A 1 84 ? 8.245 7.785 4.488 1.00 72.50 84 ASN A N 1
ATOM 686 C CA . ASN A 1 84 ? 8.323 8.384 3.157 1.00 72.50 84 ASN A CA 1
ATOM 687 C C . ASN A 1 84 ? 9.134 7.543 2.165 1.00 72.50 84 ASN A C 1
ATOM 689 O O . ASN A 1 84 ? 9.584 8.087 1.158 1.00 72.50 84 ASN A O 1
ATOM 693 N N . CYS A 1 85 ? 9.354 6.254 2.435 1.00 68.19 85 CYS A N 1
ATOM 694 C CA . CYS A 1 85 ? 10.057 5.384 1.502 1.00 68.19 85 CYS A CA 1
ATOM 695 C C . CYS A 1 85 ? 9.277 5.344 0.175 1.00 68.19 85 CYS A C 1
ATOM 697 O O . CYS A 1 85 ? 8.074 5.075 0.171 1.00 68.19 85 CYS A O 1
ATOM 699 N N . ARG A 1 86 ? 9.948 5.696 -0.927 1.00 58.34 86 ARG A N 1
ATOM 700 C CA . ARG A 1 86 ? 9.378 5.800 -2.279 1.00 58.34 86 ARG A CA 1
ATOM 701 C C . ARG A 1 86 ? 9.894 4.676 -3.163 1.00 58.34 86 ARG A C 1
ATOM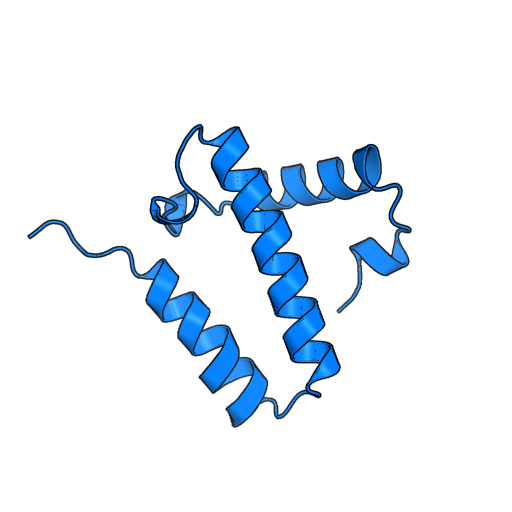 703 O O . ARG A 1 86 ? 11.113 4.412 -3.094 1.00 58.34 86 ARG A O 1
#

Solvent-accessible surface area (backbone atoms only — not comparable to full-atom values): 5089 Å² total; per-residue (Å²): 130,82,80,77,68,62,40,70,60,52,54,48,43,45,52,49,50,44,38,43,66,73,59,60,53,53,71,66,55,54,49,52,53,52,51,50,49,54,51,50,43,52,51,51,18,61,76,69,72,46,56,62,92,72,62,45,56,83,70,68,37,72,66,51,52,54,50,47,53,54,48,42,44,71,76,64,66,47,49,73,65,67,72,63,64,126

Secondary structure (DSSP, 8-state):
-PPPPSHHHHHHHIIIIIIIIIT---HHHHHHHHHHHHHHHHHHHHHTTS-GGG--GGGS-HHHHHHHHHHHHHHH---HHHHT--

InterPro domains:
  IPR004107 Integrase, SAM-like, N-terminal [PF02899] (15-75)
  IPR010998 Integrase/recombinase, N-terminal [G3DSA:1.10.150.130] (14-86)
  IPR044068 Core-binding (CB) domain [PS51900] (5-86)